Protein AF-A0A096B808-F1 (afdb_monomer_lite)

pLDDT: mean 71.49, std 25.29, range [34.69, 98.62]

Secondary structure (DSSP, 8-state):
---HHHHHHHHHHHHHHHHHHHHHHHHHHHHHHHHHHT-HHHHHHHHHHHHHHHHHHHHHHHHHHHHHHHS-HHHHHHHHHHHTT---S--TT------------PPP-------------------------GGGTTTTS--PPP--------

Foldseek 3Di:
DDDPVLVVVLVVLVVLLVVLVVQLVVLVVQLVVCVVVVPPVSVVVSVVSNVVSVVVNVVSVVVNVVSLVVDDPVVSVVVVCVVVVNDPDDPVPPDPDPPPPPPPPDDDDDDDDDDPDDDPPDDPDDDPPDPDDPVVVDVPDDDDPPPPPDDDDD

Sequence (154 aa):
MLTEQQLTSVLATERRIYAALSEVLELTGELSASIQRGDSVSVQLFLQLRQEPINQLREYQTNLAQQCRILPAEDRKELEGLLSGQAPAASPAAHPLPRSSFSATAPSGPGLSRPTGPPAAACAERIPFTIPSPDRFLLVHGDPPQRRARAAAG

Radius of gyration: 24.32 Å; chains: 1; bounding box: 56×72×54 Å

Organism: NCBI:txid742738

Structure (mmCIF, N/CA/C/O backbone):
data_AF-A0A096B808-F1
#
_entry.id   AF-A0A096B808-F1
#
loop_
_atom_site.group_PDB
_atom_site.id
_atom_site.type_symbol
_atom_site.label_atom_id
_atom_site.label_alt_id
_atom_site.label_comp_id
_atom_site.label_asym_id
_atom_site.label_entity_id
_atom_site.label_seq_id
_atom_site.pdbx_PDB_ins_code
_atom_site.Cartn_x
_atom_site.Cartn_y
_atom_site.Cartn_z
_atom_site.occupancy
_atom_site.B_iso_or_equiv
_atom_site.auth_seq_id
_atom_site.auth_comp_id
_atom_site.auth_asym_id
_atom_site.auth_atom_id
_atom_site.pdbx_PDB_model_num
ATOM 1 N N . MET A 1 1 ? 15.415 -3.446 -24.248 1.00 76.25 1 MET A N 1
ATOM 2 C CA . MET A 1 1 ? 16.224 -4.001 -23.148 1.00 76.25 1 MET A CA 1
ATOM 3 C C . MET A 1 1 ? 16.030 -3.096 -21.950 1.00 76.25 1 MET A C 1
ATOM 5 O O . MET A 1 1 ? 16.407 -1.927 -22.031 1.00 76.25 1 MET A O 1
ATOM 9 N N . LEU A 1 2 ? 15.431 -3.618 -20.878 1.00 83.88 2 LEU A N 1
ATOM 10 C CA . LEU A 1 2 ? 15.225 -2.900 -19.615 1.00 83.88 2 LEU A CA 1
ATOM 11 C C . LEU A 1 2 ? 16.541 -2.352 -19.053 1.00 83.88 2 LEU A C 1
ATOM 13 O O . LEU A 1 2 ? 17.523 -3.082 -18.917 1.00 83.88 2 LEU A O 1
ATOM 17 N N . THR A 1 3 ? 16.558 -1.066 -18.700 1.00 90.06 3 THR A N 1
ATOM 18 C CA . THR A 1 3 ? 17.730 -0.448 -18.069 1.00 90.06 3 THR A CA 1
ATOM 19 C C . THR A 1 3 ? 17.719 -0.661 -16.555 1.00 90.06 3 THR A C 1
ATOM 21 O O . THR A 1 3 ? 16.665 -0.742 -15.923 1.00 90.06 3 THR A O 1
ATOM 24 N N . GLU A 1 4 ? 18.903 -0.697 -15.938 1.00 90.44 4 GLU A N 1
ATOM 25 C CA . GLU A 1 4 ? 19.045 -0.804 -14.476 1.00 90.44 4 GLU A CA 1
ATOM 26 C C . GLU A 1 4 ? 18.311 0.332 -13.744 1.00 90.44 4 GLU A C 1
ATOM 28 O O . GLU A 1 4 ? 17.691 0.123 -12.699 1.00 90.44 4 GLU A O 1
ATOM 33 N N . GLN A 1 5 ? 18.308 1.531 -14.333 1.00 90.19 5 GLN A N 1
ATOM 34 C CA . GLN A 1 5 ? 17.583 2.682 -13.804 1.00 90.19 5 GLN A CA 1
ATOM 35 C C . GLN A 1 5 ? 16.063 2.456 -13.802 1.00 90.19 5 GLN A C 1
ATOM 37 O O . GLN A 1 5 ? 15.410 2.789 -12.814 1.00 90.19 5 GLN A O 1
ATOM 42 N N . GLN A 1 6 ? 15.506 1.868 -14.868 1.00 88.81 6 GLN A N 1
ATOM 43 C CA . GLN A 1 6 ? 14.079 1.527 -14.950 1.00 88.81 6 GLN A CA 1
ATOM 44 C C . GLN A 1 6 ? 13.704 0.440 -13.940 1.00 88.81 6 GLN A C 1
ATOM 46 O O . GLN A 1 6 ? 12.696 0.555 -13.249 1.00 88.81 6 GLN A O 1
ATOM 51 N N . LEU A 1 7 ? 14.532 -0.596 -13.798 1.00 90.75 7 LEU A N 1
ATOM 52 C CA . LEU A 1 7 ? 14.299 -1.643 -12.801 1.00 90.75 7 LEU A CA 1
ATOM 53 C C . LEU A 1 7 ? 14.347 -1.080 -11.378 1.00 90.75 7 LEU A C 1
ATOM 55 O O . LEU A 1 7 ? 13.472 -1.368 -10.565 1.00 90.75 7 LEU A O 1
ATOM 59 N 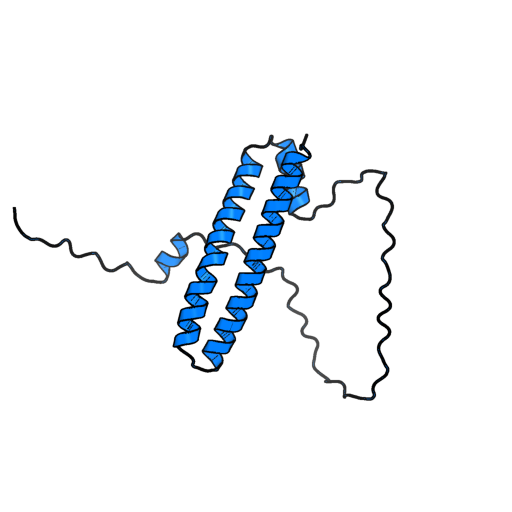N . THR A 1 8 ? 15.322 -0.219 -11.088 1.00 93.44 8 THR A N 1
ATOM 60 C CA . THR A 1 8 ? 15.448 0.425 -9.776 1.00 93.44 8 THR A CA 1
ATOM 61 C C . THR A 1 8 ? 14.255 1.331 -9.474 1.00 93.44 8 THR A C 1
ATOM 63 O O . THR A 1 8 ? 13.751 1.318 -8.349 1.00 93.44 8 THR A O 1
ATOM 66 N N . SER A 1 9 ? 13.760 2.089 -10.461 1.00 92.69 9 SER A N 1
ATOM 67 C CA . SER A 1 9 ? 12.581 2.942 -10.271 1.00 92.69 9 SER A CA 1
ATOM 68 C C . SER A 1 9 ? 11.315 2.126 -10.028 1.00 92.69 9 SER A C 1
ATOM 70 O O . SER A 1 9 ? 10.549 2.459 -9.125 1.00 92.69 9 SER A O 1
ATOM 72 N N . VAL A 1 10 ? 11.117 1.038 -10.780 1.00 94.00 10 VAL A N 1
ATOM 73 C CA . VAL A 1 10 ? 9.960 0.149 -10.612 1.00 94.00 10 VAL A CA 1
ATOM 74 C C . VAL A 1 10 ? 9.999 -0.532 -9.245 1.00 94.00 10 VAL A C 1
ATOM 76 O O . VAL A 1 10 ? 9.008 -0.484 -8.519 1.00 94.00 10 VAL A O 1
ATOM 79 N N . LEU A 1 11 ? 11.150 -1.076 -8.837 1.00 93.25 11 LEU A N 1
ATOM 80 C CA . LEU A 1 11 ? 11.323 -1.690 -7.516 1.00 93.25 11 LEU A CA 1
ATOM 81 C C . LEU A 1 11 ? 11.084 -0.694 -6.375 1.00 93.25 11 LEU A C 1
ATOM 83 O O . LEU A 1 11 ? 10.504 -1.048 -5.348 1.00 93.25 11 LEU A O 1
ATOM 87 N N . ALA A 1 12 ? 11.517 0.560 -6.531 1.00 95.31 12 ALA A N 1
ATOM 88 C CA . ALA A 1 12 ? 11.237 1.603 -5.550 1.00 95.31 12 ALA A CA 1
ATOM 89 C C . ALA A 1 12 ? 9.730 1.891 -5.446 1.00 95.31 12 ALA A C 1
ATOM 91 O O . ALA A 1 12 ? 9.212 2.023 -4.335 1.00 95.31 12 ALA A O 1
ATOM 92 N N . THR A 1 13 ? 9.018 1.950 -6.577 1.00 94.69 13 THR A N 1
ATOM 93 C CA . THR A 1 13 ? 7.559 2.121 -6.592 1.00 94.69 13 THR A CA 1
ATOM 94 C C . THR A 1 13 ? 6.843 0.918 -5.977 1.00 94.69 13 THR A C 1
ATOM 96 O O . THR A 1 13 ? 5.957 1.116 -5.150 1.00 94.69 13 THR A O 1
ATOM 99 N N . GLU A 1 14 ? 7.253 -0.317 -6.279 1.00 94.81 14 GLU A N 1
ATOM 100 C CA . GLU A 1 14 ? 6.691 -1.514 -5.640 1.00 94.81 14 GLU A CA 1
ATOM 101 C C . GLU A 1 14 ? 6.858 -1.488 -4.121 1.00 94.81 14 GLU A C 1
ATOM 103 O O . GLU A 1 14 ? 5.894 -1.706 -3.391 1.00 94.81 14 GLU A O 1
ATOM 108 N N . ARG A 1 15 ? 8.050 -1.147 -3.617 1.00 96.50 15 ARG A N 1
ATOM 109 C CA . ARG A 1 15 ? 8.284 -1.030 -2.167 1.00 96.50 15 ARG A CA 1
ATOM 110 C C . ARG A 1 15 ? 7.347 -0.018 -1.508 1.00 96.50 15 ARG A C 1
ATOM 112 O O . ARG A 1 15 ? 6.863 -0.276 -0.409 1.00 96.50 15 ARG A O 1
ATOM 119 N N . ARG A 1 16 ? 7.062 1.105 -2.175 1.00 97.50 16 ARG A N 1
ATOM 120 C CA . ARG A 1 16 ? 6.094 2.105 -1.692 1.00 97.50 16 ARG A CA 1
ATOM 121 C C . ARG A 1 16 ? 4.662 1.575 -1.699 1.00 97.50 16 ARG A C 1
ATOM 123 O O . ARG A 1 16 ? 3.928 1.829 -0.751 1.00 97.50 16 ARG A O 1
ATOM 130 N N . ILE A 1 17 ? 4.279 0.804 -2.720 1.00 96.25 17 ILE A N 1
ATOM 131 C CA . ILE A 1 17 ? 2.976 0.121 -2.761 1.00 96.25 17 ILE A CA 1
ATOM 132 C C . ILE A 1 17 ? 2.853 -0.848 -1.581 1.00 96.25 17 ILE A C 1
ATOM 134 O O . ILE A 1 17 ? 1.850 -0.817 -0.874 1.00 96.25 17 ILE A O 1
ATOM 138 N N . TYR A 1 18 ? 3.872 -1.670 -1.324 1.00 96.56 18 TYR A N 1
ATOM 139 C CA . TYR A 1 18 ? 3.866 -2.591 -0.186 1.00 96.56 18 TYR A CA 1
ATOM 140 C C . TYR A 1 18 ? 3.779 -1.864 1.160 1.00 96.56 18 TYR A C 1
ATOM 142 O O . TYR A 1 18 ? 2.991 -2.276 2.005 1.00 96.56 18 TYR A O 1
ATOM 150 N N . ALA A 1 19 ? 4.532 -0.777 1.351 1.00 97.69 19 ALA A N 1
ATOM 151 C CA . ALA A 1 19 ? 4.464 0.021 2.575 1.00 97.69 19 ALA A CA 1
ATOM 152 C C . ALA A 1 19 ? 3.050 0.576 2.815 1.00 97.69 19 ALA A C 1
ATOM 154 O O . ALA A 1 19 ? 2.462 0.326 3.864 1.00 97.69 19 ALA A O 1
ATOM 155 N N . ALA A 1 20 ? 2.454 1.215 1.805 1.00 97.62 20 ALA A N 1
ATOM 156 C CA . ALA A 1 20 ? 1.115 1.782 1.933 1.00 97.62 20 ALA A CA 1
ATOM 157 C C . ALA A 1 20 ? 0.024 0.704 2.111 1.00 97.62 20 ALA A C 1
ATOM 159 O O . ALA A 1 20 ? -0.958 0.931 2.815 1.00 97.62 20 ALA A O 1
ATOM 160 N N . LEU A 1 21 ? 0.183 -0.494 1.528 1.00 98.31 21 LEU A N 1
ATOM 161 C CA . LEU A 1 21 ? -0.711 -1.630 1.799 1.00 98.31 21 LEU A CA 1
ATOM 162 C C . LEU A 1 21 ? -0.627 -2.093 3.258 1.00 98.31 21 LEU A C 1
ATOM 164 O O . LEU A 1 21 ? -1.667 -2.374 3.857 1.00 98.31 21 LEU A O 1
ATOM 168 N N . SER A 1 22 ? 0.579 -2.160 3.826 1.00 98.06 22 SER A N 1
ATOM 169 C CA . SER A 1 22 ? 0.779 -2.505 5.238 1.00 98.06 22 SER A CA 1
ATOM 170 C C . SER A 1 22 ? 0.131 -1.474 6.159 1.00 98.06 22 SER A C 1
ATOM 172 O O . SER A 1 22 ? -0.618 -1.851 7.054 1.00 98.06 22 SER A O 1
ATOM 174 N N . GLU A 1 23 ? 0.308 -0.181 5.882 1.00 98.25 23 GLU A N 1
ATOM 175 C CA . GLU A 1 23 ? -0.345 0.889 6.647 1.00 98.25 23 GLU A CA 1
ATOM 176 C C . GLU A 1 23 ? -1.876 0.796 6.572 1.00 98.25 23 GLU A C 1
ATOM 178 O O . GLU A 1 23 ? -2.569 0.894 7.585 1.00 98.25 23 GLU A O 1
ATOM 183 N N . VAL A 1 24 ? -2.439 0.532 5.384 1.00 98.56 24 VAL A N 1
ATOM 184 C CA . VAL A 1 24 ? -3.886 0.301 5.241 1.00 98.56 24 VAL A CA 1
ATOM 185 C C . VAL A 1 24 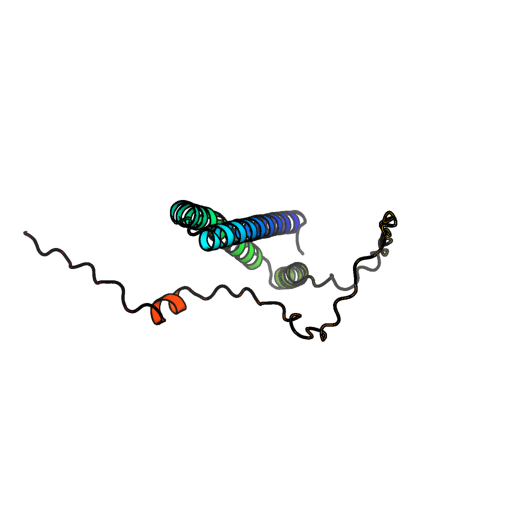? -4.341 -0.895 6.076 1.00 98.56 24 VAL A C 1
ATOM 187 O O . VAL A 1 24 ? -5.416 -0.829 6.679 1.00 98.56 24 VAL A O 1
ATOM 190 N N . LEU A 1 25 ? -3.571 -1.986 6.107 1.00 98.50 25 LEU A N 1
ATOM 191 C CA . LEU A 1 25 ? -3.890 -3.174 6.899 1.00 98.50 25 LEU A CA 1
ATOM 192 C C . LEU A 1 25 ? -3.918 -2.844 8.397 1.00 98.50 25 LEU A C 1
ATOM 194 O O . LEU A 1 25 ? -4.903 -3.156 9.066 1.00 98.50 25 LEU A O 1
ATOM 198 N N . GLU A 1 26 ? -2.881 -2.175 8.898 1.00 98.44 26 GLU A N 1
ATOM 199 C CA . GLU A 1 26 ? -2.758 -1.762 10.299 1.00 98.44 26 GLU A CA 1
ATOM 200 C C . GLU A 1 26 ? -3.921 -0.855 10.716 1.00 98.44 26 GLU A C 1
ATOM 202 O O . GLU A 1 26 ? -4.648 -1.163 11.663 1.00 98.44 26 GLU A O 1
ATOM 207 N N . LEU A 1 27 ? -4.196 0.195 9.937 1.00 98.50 27 LEU A N 1
ATOM 208 C CA . LEU A 1 27 ? -5.300 1.123 10.198 1.00 98.50 27 LEU A CA 1
ATOM 209 C C . LEU A 1 27 ? -6.671 0.441 10.116 1.00 98.50 27 LEU A C 1
ATOM 211 O O . LEU A 1 27 ? -7.602 0.824 10.822 1.00 98.50 27 LEU A O 1
ATOM 215 N N . THR A 1 28 ? -6.814 -0.591 9.279 1.00 98.25 28 THR A N 1
ATOM 216 C CA . THR A 1 28 ? -8.043 -1.399 9.226 1.00 98.25 28 THR A CA 1
ATOM 217 C C . THR A 1 28 ? -8.209 -2.243 10.495 1.00 98.25 28 THR A C 1
ATOM 219 O O . THR A 1 28 ? -9.330 -2.385 10.989 1.00 98.25 28 THR A O 1
ATOM 222 N N . GLY A 1 29 ? -7.113 -2.771 11.049 1.00 98.31 29 GLY A N 1
ATOM 223 C CA . GLY A 1 29 ? -7.108 -3.465 12.338 1.00 98.31 29 GLY A CA 1
ATOM 224 C C . GLY A 1 29 ? -7.527 -2.546 13.487 1.00 98.31 29 GLY A C 1
ATOM 225 O O . GLY A 1 29 ? -8.451 -2.874 14.234 1.00 98.31 29 GLY A O 1
ATOM 226 N N . GLU A 1 30 ? -6.928 -1.359 13.568 1.00 98.56 30 GLU A N 1
ATOM 227 C CA . GLU A 1 30 ? -7.258 -0.349 14.582 1.00 98.56 30 GLU A CA 1
ATOM 228 C C . GLU A 1 30 ? -8.698 0.171 14.470 1.00 98.56 30 GLU A C 1
ATOM 230 O O . GLU A 1 30 ? -9.401 0.347 15.474 1.00 98.56 30 GLU A O 1
ATOM 235 N N . LEU A 1 31 ? -9.186 0.348 13.240 1.00 98.62 31 LEU A N 1
ATOM 236 C CA . LEU A 1 31 ? -10.576 0.699 12.973 1.00 98.62 31 LEU A CA 1
ATOM 237 C C . LEU A 1 31 ? -11.529 -0.397 13.463 1.00 98.62 31 LEU A C 1
ATOM 239 O O . LEU A 1 31 ? -12.515 -0.094 14.134 1.00 98.62 31 LEU A O 1
ATOM 243 N N . SER A 1 32 ? -11.224 -1.669 13.188 1.00 98.56 32 SER A N 1
ATOM 244 C CA . SER A 1 32 ? -12.025 -2.797 13.678 1.00 98.56 32 SER A CA 1
ATOM 245 C C . SER A 1 32 ? -12.057 -2.851 15.206 1.00 98.56 32 SER A C 1
ATOM 247 O O . SER A 1 32 ? -13.126 -3.002 15.800 1.00 98.56 32 SER A O 1
ATOM 249 N N . ALA A 1 33 ? -10.905 -2.662 15.852 1.00 98.44 33 ALA A N 1
ATOM 250 C CA . ALA A 1 33 ? -10.807 -2.642 17.306 1.00 98.44 33 ALA A CA 1
ATOM 251 C C . ALA A 1 33 ? -11.605 -1.472 17.915 1.00 98.44 33 ALA A C 1
ATOM 253 O O . ALA A 1 33 ? -12.281 -1.639 18.929 1.00 98.44 33 ALA A O 1
ATOM 254 N N . SER A 1 34 ? -11.589 -0.303 17.270 1.00 98.50 34 SER A N 1
ATOM 255 C CA . SER A 1 34 ? -12.371 0.870 17.688 1.00 98.50 34 SER A CA 1
ATOM 256 C C . SER A 1 34 ? -13.878 0.643 17.567 1.00 98.50 34 SER A C 1
ATOM 258 O O . SER A 1 34 ? -14.618 0.986 18.489 1.00 98.50 34 SER A O 1
ATOM 260 N N . ILE A 1 35 ? -14.333 -0.007 16.488 1.00 98.44 35 ILE A N 1
ATOM 261 C CA . ILE A 1 35 ? -15.740 -0.407 16.324 1.00 98.44 35 ILE A CA 1
ATOM 262 C C . ILE A 1 35 ? -16.158 -1.371 17.437 1.00 98.44 35 ILE A C 1
ATOM 264 O O . ILE A 1 35 ? -17.199 -1.171 18.057 1.00 98.44 35 ILE A O 1
ATOM 268 N N . GLN A 1 36 ? -15.340 -2.386 17.728 1.00 98.50 36 GLN A N 1
ATOM 269 C CA . GLN A 1 36 ? -15.635 -3.376 18.772 1.00 98.50 36 GLN A CA 1
ATOM 270 C C . GLN A 1 36 ? -15.747 -2.747 20.169 1.00 98.50 36 GLN A C 1
ATOM 272 O O . GLN A 1 36 ? -16.527 -3.220 20.992 1.00 98.50 36 GLN A O 1
ATOM 277 N N . ARG A 1 37 ? -15.004 -1.664 20.432 1.00 97.88 37 ARG A N 1
ATOM 278 C CA . ARG A 1 37 ? -15.085 -0.892 21.683 1.00 97.88 37 ARG A CA 1
ATOM 279 C C . ARG A 1 37 ? -16.228 0.131 21.716 1.00 97.88 37 ARG A C 1
ATOM 281 O O . ARG A 1 37 ? -16.491 0.684 22.779 1.00 97.88 37 ARG A O 1
ATOM 288 N N . GLY A 1 38 ? -16.888 0.405 20.588 1.00 97.44 38 GLY A N 1
ATOM 289 C CA . GLY A 1 38 ? -17.898 1.463 20.479 1.00 97.44 38 GLY A CA 1
ATOM 290 C C . GLY A 1 38 ? -17.323 2.886 20.540 1.00 97.44 38 GLY A C 1
ATOM 291 O O . GLY A 1 38 ? -18.042 3.818 20.890 1.00 97.44 38 GLY A O 1
ATOM 292 N N . ASP A 1 39 ? -16.040 3.069 20.215 1.00 98.25 39 ASP A N 1
ATOM 293 C CA . ASP A 1 39 ? -15.367 4.373 20.259 1.00 98.25 39 ASP A CA 1
ATOM 294 C C . ASP A 1 39 ? -15.542 5.130 18.935 1.00 98.25 39 ASP A C 1
ATOM 296 O O . ASP A 1 39 ? -14.756 4.989 17.994 1.00 98.25 39 ASP A O 1
ATOM 300 N N . SER A 1 40 ? -16.589 5.952 18.856 1.00 96.69 40 SER A N 1
ATOM 301 C CA . SER A 1 40 ? -16.925 6.705 17.643 1.00 96.69 40 SER A CA 1
ATOM 302 C C . SER A 1 40 ? -15.867 7.736 17.240 1.00 96.69 40 SER A C 1
ATOM 304 O O . SER A 1 40 ? -15.727 8.022 16.051 1.00 96.69 40 SER A O 1
ATOM 306 N N . VAL A 1 41 ? -15.122 8.293 18.202 1.00 98.19 41 VAL A N 1
ATOM 307 C CA . VAL A 1 41 ? -14.083 9.298 17.925 1.00 98.19 41 VAL A CA 1
ATOM 308 C C . VAL A 1 41 ? -12.893 8.622 17.253 1.00 98.19 41 VAL A C 1
ATOM 310 O O . VAL A 1 41 ? -12.450 9.069 16.194 1.00 98.19 41 VAL A O 1
ATOM 313 N N . SER A 1 42 ? -12.432 7.497 17.805 1.00 97.75 42 SER A N 1
ATOM 314 C CA . SER A 1 42 ? -11.341 6.719 17.205 1.00 97.75 42 SER A CA 1
ATOM 315 C C . SER A 1 42 ? -11.732 6.120 15.853 1.00 97.75 42 SER A C 1
ATOM 317 O O . SER A 1 42 ? -10.917 6.108 14.932 1.00 97.75 42 SER A O 1
ATOM 319 N N . VAL A 1 43 ? -12.990 5.693 15.671 1.00 98.44 43 VAL A N 1
ATOM 320 C CA . VAL A 1 43 ? -13.485 5.254 14.352 1.00 98.44 43 VAL A CA 1
ATOM 321 C C . VAL A 1 43 ? -13.337 6.363 13.310 1.00 98.44 43 VAL A C 1
ATOM 323 O O . VAL A 1 43 ? -12.827 6.111 12.218 1.00 98.44 43 VAL A O 1
ATOM 326 N N . GLN A 1 44 ? -13.749 7.592 13.635 1.00 98.00 44 GLN A N 1
ATOM 327 C CA . GLN A 1 44 ? -13.624 8.715 12.707 1.00 98.00 44 GLN A CA 1
ATOM 328 C C . GLN A 1 44 ? -12.155 9.046 12.409 1.00 98.00 44 GLN A C 1
ATOM 330 O O . GLN A 1 44 ? -11.808 9.257 11.246 1.00 98.00 44 GLN A O 1
ATOM 335 N N . LEU A 1 45 ? -11.293 9.020 13.429 1.00 98.00 45 LEU A N 1
ATOM 336 C CA . LEU A 1 45 ? -9.854 9.224 13.275 1.00 98.00 45 LEU A CA 1
ATOM 337 C C . LEU A 1 45 ? -9.234 8.193 12.319 1.00 98.00 45 LEU A C 1
ATOM 339 O O . LEU A 1 45 ? -8.589 8.572 11.342 1.00 98.00 45 LEU A O 1
ATOM 343 N N . PHE A 1 46 ? -9.459 6.895 12.546 1.00 98.38 46 PHE A N 1
ATOM 344 C CA . PHE A 1 46 ? -8.869 5.850 11.705 1.00 98.38 46 PHE A CA 1
ATOM 345 C C . PHE A 1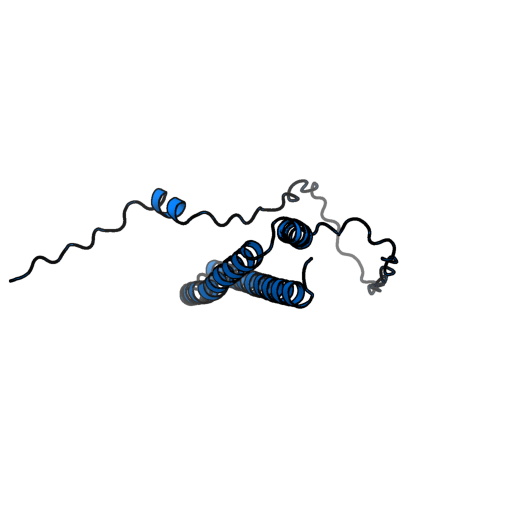 46 ? -9.447 5.825 10.289 1.00 98.38 46 PHE A C 1
ATOM 347 O O . PHE A 1 46 ? -8.725 5.479 9.359 1.00 98.38 46 PHE A O 1
ATOM 354 N N . LEU A 1 47 ? -10.699 6.251 10.077 1.00 97.69 47 LEU A N 1
ATOM 355 C CA . LEU A 1 47 ? -11.231 6.454 8.724 1.00 97.69 47 LEU A CA 1
ATOM 356 C C . LEU A 1 47 ? -10.462 7.541 7.964 1.00 97.69 47 LEU A C 1
ATOM 358 O O . LEU A 1 47 ? -10.143 7.351 6.790 1.00 97.69 47 LEU A O 1
ATOM 362 N N . GLN A 1 48 ? -10.150 8.657 8.626 1.00 97.06 48 GLN A N 1
ATOM 363 C CA . GLN A 1 48 ? -9.379 9.745 8.022 1.00 97.06 48 GLN A CA 1
ATOM 364 C C . GLN A 1 48 ? -7.940 9.318 7.740 1.00 97.06 48 GLN A C 1
ATOM 366 O O . GLN A 1 48 ? -7.476 9.471 6.612 1.00 97.06 48 GLN A O 1
ATOM 371 N N . LEU A 1 49 ? -7.267 8.722 8.729 1.00 97.94 49 LEU A N 1
ATOM 372 C CA . LEU A 1 49 ? -5.892 8.245 8.576 1.00 97.94 49 LEU A CA 1
ATOM 373 C C . LEU A 1 49 ? -5.786 7.180 7.487 1.00 97.94 49 LEU A C 1
ATOM 375 O O . LEU A 1 49 ? -4.867 7.228 6.685 1.00 97.94 49 LEU A O 1
ATOM 379 N N . ARG A 1 50 ? -6.751 6.256 7.393 1.00 97.81 50 ARG A N 1
ATOM 380 C CA . ARG A 1 50 ? -6.765 5.207 6.361 1.00 97.81 50 ARG A CA 1
ATOM 381 C C . ARG A 1 50 ? -6.944 5.765 4.951 1.00 97.81 50 ARG A C 1
ATOM 383 O O . ARG A 1 50 ? -6.513 5.131 3.990 1.00 97.81 50 ARG A O 1
ATOM 390 N N . GLN A 1 51 ? -7.577 6.927 4.799 1.00 97.88 51 GLN A N 1
ATOM 391 C CA . GLN A 1 51 ? -7.802 7.524 3.484 1.00 97.88 51 GLN A CA 1
ATOM 392 C C . GLN A 1 51 ? -6.496 7.988 2.823 1.00 97.88 51 GLN A C 1
ATOM 394 O O . GLN A 1 51 ? -6.378 7.915 1.598 1.00 97.88 51 GLN A O 1
ATOM 399 N N . GLU A 1 52 ? -5.515 8.426 3.611 1.00 97.25 52 GLU A N 1
ATOM 400 C CA . GLU A 1 52 ? -4.219 8.883 3.112 1.00 97.25 52 GLU A CA 1
ATOM 401 C C . GLU A 1 52 ? -3.430 7.782 2.374 1.00 97.25 52 GLU A C 1
ATOM 403 O O . GLU A 1 52 ? -3.189 7.953 1.174 1.00 97.25 52 GLU A O 1
ATOM 408 N N . PRO A 1 53 ? -3.100 6.621 2.975 1.00 97.12 53 PRO A N 1
ATOM 409 C CA . PRO A 1 53 ? -2.355 5.575 2.285 1.00 97.12 53 PRO A CA 1
ATOM 410 C C . PRO A 1 53 ? -3.163 4.949 1.137 1.00 97.12 53 PRO A C 1
ATOM 412 O O . PRO A 1 53 ? -2.582 4.501 0.154 1.00 97.12 53 PRO A O 1
ATOM 415 N N . ILE A 1 54 ? -4.504 4.988 1.167 1.00 98.12 54 ILE A N 1
ATOM 416 C CA . ILE A 1 54 ? -5.332 4.605 0.005 1.00 98.12 54 ILE A CA 1
ATOM 417 C C . ILE A 1 54 ? -5.101 5.545 -1.180 1.00 98.12 54 ILE A C 1
ATOM 419 O O . ILE A 1 54 ? -5.029 5.084 -2.322 1.00 98.12 54 ILE A O 1
ATOM 423 N N . ASN A 1 55 ? -5.014 6.852 -0.937 1.00 97.69 55 ASN A N 1
ATOM 424 C CA . ASN A 1 55 ? -4.738 7.819 -1.995 1.00 97.69 55 ASN A CA 1
ATOM 425 C C . ASN A 1 55 ? -3.321 7.619 -2.542 1.00 97.69 55 ASN A C 1
ATOM 427 O O . ASN A 1 55 ? -3.158 7.501 -3.756 1.00 97.69 55 ASN A O 1
ATOM 431 N N . GLN A 1 56 ? -2.337 7.448 -1.656 1.00 97.38 56 GLN A N 1
ATOM 432 C CA . GLN A 1 56 ? -0.960 7.139 -2.045 1.00 97.38 56 GLN A CA 1
ATOM 433 C C . GLN A 1 56 ? -0.875 5.853 -2.882 1.00 97.38 56 GLN A C 1
ATOM 435 O O . GLN A 1 56 ? -0.210 5.829 -3.915 1.00 97.38 56 GLN A O 1
ATOM 440 N N . LEU A 1 57 ? -1.611 4.795 -2.516 1.00 97.94 57 LEU A N 1
ATOM 441 C CA . LEU A 1 57 ? -1.672 3.561 -3.306 1.00 97.94 57 LEU A CA 1
ATOM 442 C C . LEU A 1 57 ? -2.157 3.805 -4.733 1.00 97.94 57 LEU A C 1
ATOM 444 O O . LEU A 1 57 ? -1.573 3.264 -5.673 1.00 97.94 57 LEU A O 1
ATOM 448 N N . ARG A 1 58 ? -3.199 4.623 -4.918 1.00 97.12 58 ARG A N 1
ATOM 449 C CA . ARG A 1 58 ? -3.695 4.967 -6.261 1.00 97.12 58 ARG A CA 1
ATOM 450 C C . ARG A 1 58 ? -2.644 5.724 -7.063 1.00 97.12 58 ARG A C 1
ATOM 452 O O . ARG A 1 58 ? -2.465 5.439 -8.248 1.00 97.12 58 ARG A O 1
ATOM 459 N N . GLU A 1 59 ? -1.943 6.658 -6.430 1.00 97.31 59 GLU A N 1
ATOM 460 C CA . GLU A 1 59 ? -0.871 7.424 -7.066 1.00 97.31 59 GLU A CA 1
ATOM 461 C C . GLU A 1 59 ? 0.290 6.519 -7.485 1.00 97.31 59 GLU A C 1
ATOM 463 O O . GLU A 1 59 ? 0.707 6.551 -8.644 1.00 97.31 59 GLU A O 1
ATOM 468 N N . TYR A 1 60 ? 0.764 5.646 -6.593 1.00 96.88 60 TYR A N 1
ATOM 469 C CA . TYR A 1 60 ? 1.857 4.719 -6.889 1.00 96.88 60 TYR A CA 1
ATOM 470 C C . TYR A 1 60 ? 1.486 3.709 -7.976 1.00 96.88 60 TYR A C 1
ATOM 472 O O . TYR A 1 60 ? 2.287 3.467 -8.878 1.00 96.88 60 TYR A O 1
ATOM 480 N N . GLN A 1 61 ? 0.268 3.161 -7.953 1.00 94.75 61 GLN A N 1
ATOM 481 C CA . GLN A 1 61 ? -0.212 2.256 -9.002 1.00 94.75 61 GLN A CA 1
ATOM 482 C C . GLN A 1 61 ? -0.327 2.962 -10.356 1.00 94.75 61 GLN A C 1
ATOM 484 O O . GLN A 1 61 ? 0.069 2.406 -11.379 1.00 94.75 61 GLN A O 1
ATOM 489 N N . THR A 1 62 ? -0.815 4.205 -10.372 1.00 94.94 62 THR A N 1
ATOM 490 C CA . THR A 1 62 ? -0.882 5.015 -11.597 1.00 94.94 62 THR A CA 1
ATOM 491 C C . THR A 1 62 ? 0.517 5.302 -12.133 1.00 94.94 62 THR A C 1
ATOM 493 O O . THR A 1 62 ? 0.761 5.170 -13.333 1.00 94.94 62 THR A O 1
ATOM 496 N N . ASN A 1 63 ? 1.455 5.637 -11.246 1.00 93.69 63 ASN A N 1
ATOM 497 C CA . ASN A 1 63 ? 2.844 5.878 -11.603 1.00 93.69 63 ASN A CA 1
ATOM 498 C C . ASN A 1 63 ? 3.505 4.619 -12.183 1.00 93.69 63 ASN A C 1
ATOM 500 O O . ASN A 1 63 ? 4.129 4.701 -13.238 1.00 93.69 63 ASN A O 1
ATOM 504 N N . LEU A 1 64 ? 3.307 3.455 -11.559 1.00 92.94 64 LEU A N 1
ATOM 505 C CA . LEU A 1 64 ? 3.795 2.171 -12.065 1.00 92.94 64 LEU A CA 1
ATOM 506 C C . LEU A 1 64 ? 3.207 1.873 -13.451 1.00 92.94 64 LEU A C 1
ATOM 508 O O . LEU A 1 64 ? 3.949 1.603 -14.394 1.00 92.94 64 LEU A O 1
ATOM 512 N N . ALA A 1 65 ? 1.889 2.011 -13.617 1.00 91.06 65 ALA A N 1
ATOM 513 C CA . ALA A 1 65 ? 1.230 1.800 -14.903 1.00 91.06 65 ALA A CA 1
ATOM 514 C C . ALA A 1 65 ? 1.765 2.744 -15.995 1.00 91.06 65 ALA A C 1
ATOM 516 O O . ALA A 1 65 ? 1.913 2.343 -17.150 1.00 91.06 65 ALA A O 1
ATOM 517 N N . GLN A 1 66 ? 2.079 3.993 -15.644 1.00 91.56 66 GLN A N 1
ATOM 518 C CA . GLN A 1 66 ? 2.680 4.953 -16.565 1.00 91.56 66 GLN A CA 1
ATOM 519 C C . GLN A 1 66 ? 4.118 4.568 -16.936 1.00 91.56 66 GLN A C 1
ATOM 521 O O . GLN A 1 66 ? 4.455 4.619 -18.118 1.00 91.56 66 GLN A O 1
ATOM 526 N N . GLN A 1 67 ? 4.933 4.127 -15.971 1.00 88.81 67 GLN A N 1
ATOM 527 C CA . GLN A 1 67 ? 6.279 3.607 -16.237 1.00 88.81 67 GLN A CA 1
ATOM 528 C C . GLN A 1 67 ? 6.223 2.432 -17.226 1.00 88.81 67 GLN A C 1
ATOM 530 O O . GLN A 1 67 ? 6.949 2.439 -18.217 1.00 88.81 67 GLN A O 1
ATOM 535 N N . CYS A 1 68 ? 5.291 1.491 -17.044 1.00 88.06 68 CYS A N 1
ATOM 536 C CA . CYS A 1 68 ? 5.102 0.362 -17.962 1.00 88.06 68 CYS A CA 1
ATOM 537 C C . CYS A 1 68 ? 4.641 0.781 -19.369 1.00 88.06 68 CYS A C 1
ATOM 539 O O . CYS A 1 68 ? 4.996 0.125 -20.344 1.00 88.06 68 CYS A O 1
ATOM 541 N N . ARG A 1 69 ? 3.851 1.856 -19.504 1.00 88.38 69 ARG A N 1
ATOM 542 C CA . ARG A 1 69 ? 3.355 2.345 -20.808 1.00 88.38 69 ARG A CA 1
ATOM 543 C C . ARG A 1 69 ? 4.424 3.025 -21.659 1.00 88.38 69 ARG A C 1
ATOM 545 O O . ARG A 1 69 ? 4.295 3.023 -22.877 1.00 88.38 69 ARG A O 1
ATOM 552 N N . ILE A 1 70 ? 5.427 3.636 -21.030 1.00 89.19 70 ILE A N 1
ATOM 553 C CA . ILE A 1 70 ? 6.525 4.320 -21.732 1.00 89.19 70 ILE A CA 1
ATOM 554 C C . ILE A 1 70 ? 7.498 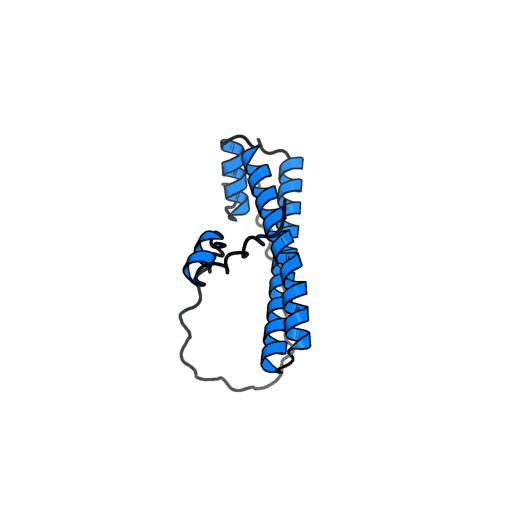3.298 -22.347 1.00 89.19 70 ILE A C 1
ATOM 556 O O . ILE A 1 70 ? 8.214 3.617 -23.295 1.00 89.19 70 ILE A O 1
ATOM 560 N N . LEU A 1 71 ? 7.515 2.067 -21.830 1.00 87.50 71 LEU A N 1
ATOM 561 C CA . LEU A 1 71 ? 8.405 1.012 -22.297 1.00 87.50 71 LEU A CA 1
ATOM 562 C C . LEU A 1 71 ? 7.948 0.399 -23.636 1.00 87.50 71 LEU A C 1
ATOM 564 O O . LEU A 1 71 ? 6.745 0.292 -23.896 1.00 87.50 71 LEU A O 1
ATOM 568 N N . PRO A 1 72 ? 8.897 -0.066 -24.470 1.00 87.75 72 PRO A N 1
ATOM 569 C CA . PRO A 1 72 ? 8.604 -0.903 -25.632 1.00 87.75 72 PRO A CA 1
ATOM 570 C C . PRO A 1 72 ? 7.816 -2.166 -25.252 1.00 87.75 72 PRO A C 1
ATOM 572 O O . PRO A 1 72 ? 7.921 -2.661 -24.132 1.00 87.75 72 PRO A O 1
ATOM 575 N N . ALA A 1 73 ? 7.067 -2.736 -26.202 1.00 84.88 73 ALA A N 1
ATOM 576 C CA . ALA A 1 73 ? 6.186 -3.882 -25.945 1.00 84.88 73 ALA A CA 1
ATOM 577 C C . ALA A 1 73 ? 6.911 -5.124 -25.386 1.00 84.88 73 ALA A C 1
ATOM 579 O O . ALA A 1 73 ? 6.351 -5.815 -24.537 1.00 84.88 73 ALA A O 1
ATOM 580 N N . GLU A 1 74 ? 8.140 -5.390 -25.837 1.00 84.06 74 GLU A N 1
ATOM 581 C CA . GLU A 1 74 ? 8.958 -6.513 -25.354 1.00 84.06 74 GLU A CA 1
ATOM 582 C C . GLU A 1 74 ? 9.403 -6.291 -23.900 1.00 84.06 74 GLU A C 1
ATOM 584 O O . GLU A 1 74 ? 9.093 -7.098 -23.027 1.00 84.06 74 GLU A O 1
ATOM 589 N N . ASP A 1 75 ? 9.998 -5.129 -23.611 1.00 86.38 75 ASP A N 1
ATOM 590 C CA . ASP A 1 75 ? 10.438 -4.750 -22.260 1.00 86.38 75 ASP A CA 1
ATOM 591 C C . ASP A 1 75 ? 9.262 -4.684 -21.274 1.00 86.38 75 ASP A C 1
ATOM 593 O O . ASP A 1 75 ? 9.381 -5.037 -20.102 1.00 86.38 75 ASP A O 1
ATOM 597 N N . ARG A 1 76 ? 8.085 -4.266 -21.748 1.00 86.75 76 ARG A N 1
ATOM 598 C CA . ARG A 1 76 ? 6.863 -4.249 -20.946 1.00 86.75 76 ARG A CA 1
ATOM 599 C C . ARG A 1 76 ? 6.418 -5.658 -20.550 1.00 86.75 76 ARG A C 1
ATOM 601 O O . ARG A 1 76 ? 6.055 -5.851 -19.395 1.00 86.75 76 ARG A O 1
ATOM 608 N N . LYS A 1 77 ? 6.437 -6.628 -21.471 1.00 86.25 77 LYS A N 1
ATOM 609 C CA . LYS A 1 77 ? 6.075 -8.025 -21.166 1.00 86.25 77 LYS A CA 1
ATOM 610 C C . LYS A 1 77 ? 7.049 -8.652 -20.179 1.00 86.25 77 LYS A C 1
ATOM 612 O O . LYS A 1 77 ? 6.618 -9.345 -19.261 1.00 86.25 77 LYS A O 1
ATOM 617 N N . GLU A 1 78 ? 8.343 -8.397 -20.358 1.00 86.56 78 GLU A N 1
ATOM 618 C CA . GLU A 1 78 ? 9.372 -8.843 -19.418 1.00 86.56 78 GLU A CA 1
ATOM 619 C C . GLU A 1 78 ? 9.115 -8.264 -18.020 1.00 86.56 78 GLU A C 1
ATOM 621 O O . GLU A 1 78 ? 9.063 -9.011 -17.043 1.00 86.56 78 GLU A O 1
ATOM 626 N N . LEU A 1 79 ? 8.858 -6.956 -17.926 1.00 87.25 79 LEU A N 1
ATOM 627 C CA . LEU A 1 79 ? 8.570 -6.289 -16.658 1.00 87.25 79 LEU A CA 1
ATOM 628 C C . LEU A 1 79 ? 7.272 -6.786 -16.003 1.00 87.25 79 LEU A C 1
ATOM 630 O O . LEU A 1 79 ? 7.258 -7.048 -14.805 1.00 87.25 79 LEU A O 1
ATOM 634 N N . GLU A 1 80 ? 6.187 -6.941 -16.767 1.00 86.81 80 GLU A N 1
ATOM 635 C CA . GLU A 1 80 ? 4.912 -7.480 -16.269 1.00 86.81 80 GLU A CA 1
ATOM 636 C C . GLU A 1 80 ? 5.072 -8.920 -15.751 1.00 86.81 80 GLU A C 1
ATOM 638 O O . GLU A 1 80 ? 4.461 -9.285 -14.742 1.00 86.81 80 GLU A O 1
ATOM 643 N N . GLY A 1 81 ? 5.934 -9.718 -16.392 1.00 86.38 81 GLY A N 1
ATOM 644 C CA . GLY A 1 81 ? 6.333 -11.037 -15.906 1.00 86.38 81 GLY A CA 1
ATOM 645 C C . GLY A 1 81 ? 7.020 -10.960 -14.543 1.00 86.38 81 GLY A C 1
ATOM 646 O O . GLY A 1 81 ? 6.590 -11.631 -13.605 1.00 86.38 81 GLY A O 1
ATOM 647 N N . LEU A 1 82 ? 8.023 -10.089 -14.402 1.00 87.75 82 LEU A N 1
ATOM 648 C CA . LEU A 1 82 ? 8.742 -9.892 -13.138 1.00 87.75 82 LEU A CA 1
ATOM 649 C C . LEU A 1 82 ? 7.812 -9.423 -12.006 1.00 87.75 82 LEU A C 1
ATOM 651 O O . LEU A 1 82 ? 7.836 -10.002 -10.922 1.00 87.75 82 LEU A O 1
ATOM 655 N N . LEU A 1 83 ? 6.947 -8.439 -12.275 1.00 85.81 83 LEU A N 1
ATOM 656 C CA . LEU A 1 83 ? 5.960 -7.908 -11.320 1.00 85.81 83 LEU A CA 1
ATOM 657 C C . LEU A 1 83 ? 4.918 -8.955 -10.900 1.00 85.81 83 LEU A C 1
ATOM 659 O O . LEU A 1 83 ? 4.416 -8.944 -9.779 1.00 85.81 83 LEU A O 1
ATOM 663 N N . SER A 1 84 ? 4.595 -9.895 -11.790 1.00 84.12 84 SER A N 1
ATOM 664 C CA . SER A 1 84 ? 3.684 -11.004 -11.482 1.00 84.12 84 SER A CA 1
ATOM 665 C C . SER A 1 84 ? 4.347 -12.117 -10.658 1.00 84.12 84 SER A C 1
ATOM 667 O O . SER A 1 84 ? 3.675 -13.078 -10.279 1.00 84.12 84 SER A O 1
ATOM 669 N N . GLY A 1 85 ? 5.653 -12.011 -10.381 1.00 78.69 85 GLY A N 1
ATOM 670 C CA . GLY A 1 85 ? 6.444 -13.050 -9.725 1.00 78.69 85 GLY A CA 1
ATOM 671 C C . GLY A 1 85 ? 6.874 -14.176 -10.667 1.00 78.69 85 GLY A C 1
ATOM 672 O O . GLY A 1 85 ? 7.299 -15.237 -10.205 1.00 78.69 85 GLY A O 1
ATOM 673 N N . GLN A 1 86 ? 6.775 -13.974 -11.984 1.00 71.38 86 GLN A N 1
ATOM 674 C CA . GLN A 1 86 ? 7.324 -14.901 -12.960 1.00 71.38 86 GLN A CA 1
ATOM 675 C C . GLN A 1 86 ? 8.850 -14.755 -12.945 1.00 71.38 86 GLN A C 1
ATOM 677 O O . GLN A 1 86 ? 9.394 -13.711 -13.304 1.00 71.38 86 GLN A O 1
ATOM 682 N N . ALA A 1 87 ? 9.554 -15.801 -12.508 1.00 51.12 87 ALA A N 1
ATOM 683 C CA . ALA A 1 87 ? 11.007 -15.825 -12.609 1.00 51.12 87 ALA A CA 1
ATOM 684 C C . ALA A 1 87 ? 11.411 -15.704 -14.090 1.00 51.12 87 ALA A C 1
ATOM 686 O O . ALA A 1 87 ? 10.788 -16.364 -14.933 1.00 51.12 87 ALA A O 1
ATOM 687 N N . PRO A 1 88 ? 12.434 -14.897 -14.428 1.00 51.75 88 PRO A N 1
ATOM 688 C CA . PRO A 1 88 ? 12.938 -14.853 -15.791 1.00 51.75 88 PRO A CA 1
ATOM 689 C C . PRO A 1 88 ? 13.326 -16.272 -16.211 1.00 51.75 88 PRO A C 1
ATOM 691 O O . PRO A 1 88 ? 13.932 -17.014 -15.431 1.00 51.75 88 PRO A O 1
ATOM 694 N N . ALA A 1 89 ? 12.928 -16.665 -17.423 1.00 44.50 89 ALA A N 1
ATOM 695 C CA . ALA A 1 89 ? 13.250 -17.972 -17.973 1.00 44.50 89 ALA A CA 1
ATOM 696 C C . ALA A 1 89 ? 14.775 -18.152 -17.960 1.00 44.50 89 ALA A C 1
ATOM 698 O O . ALA A 1 89 ? 15.483 -17.501 -18.718 1.00 44.50 89 ALA A O 1
ATOM 699 N N . ALA A 1 90 ? 15.244 -18.987 -17.029 1.00 41.00 90 ALA A N 1
ATOM 700 C CA . ALA A 1 90 ? 16.589 -19.533 -16.904 1.00 41.00 90 ALA A CA 1
ATOM 701 C C . ALA A 1 90 ? 17.717 -18.668 -17.500 1.00 41.00 90 ALA A C 1
ATOM 703 O O . ALA A 1 90 ? 18.183 -18.907 -18.612 1.00 41.00 90 ALA A O 1
ATOM 704 N N . SER A 1 91 ? 18.258 -17.744 -16.703 1.00 34.69 91 SER A N 1
ATOM 705 C CA . SER A 1 91 ? 19.684 -17.442 -16.847 1.00 34.69 91 SER A CA 1
ATOM 706 C C . SER A 1 91 ? 20.464 -18.658 -16.320 1.00 34.69 91 SER A C 1
ATOM 708 O O . SER A 1 91 ? 20.254 -19.038 -15.164 1.00 34.69 91 SER A O 1
ATOM 710 N N . PRO A 1 92 ? 21.356 -19.293 -17.106 1.00 41.06 92 PRO A N 1
ATOM 711 C CA . PRO A 1 92 ? 22.072 -20.510 -16.702 1.00 41.06 92 PRO A CA 1
ATOM 712 C C . PRO A 1 92 ? 23.090 -20.294 -15.563 1.00 41.06 92 PRO A C 1
ATOM 714 O O . PRO A 1 92 ? 23.813 -21.218 -15.204 1.00 41.06 92 PRO A O 1
ATOM 717 N N . ALA A 1 93 ? 23.157 -19.094 -14.975 1.00 42.78 93 ALA A N 1
ATOM 718 C CA . ALA A 1 93 ? 24.097 -18.739 -13.913 1.00 42.78 93 ALA A CA 1
ATOM 719 C C . ALA A 1 93 ? 23.463 -18.576 -12.517 1.00 42.78 93 ALA A C 1
ATOM 721 O O . ALA A 1 93 ? 24.181 -18.272 -11.562 1.00 42.78 93 ALA A O 1
ATOM 722 N N . ALA A 1 94 ? 22.153 -18.794 -12.352 1.00 38.88 94 ALA A N 1
ATOM 723 C CA . ALA A 1 94 ? 21.520 -18.736 -11.035 1.00 38.88 94 ALA A CA 1
ATOM 724 C C . ALA A 1 94 ? 21.839 -20.008 -10.232 1.00 38.88 94 ALA A C 1
ATOM 726 O O . ALA A 1 94 ? 21.092 -20.986 -10.239 1.00 38.88 94 ALA A O 1
ATOM 727 N N . HIS A 1 95 ? 22.981 -19.994 -9.543 1.00 41.22 95 HIS A N 1
ATOM 728 C CA . HIS A 1 95 ? 23.276 -20.978 -8.511 1.00 41.22 95 HIS A CA 1
ATOM 729 C C . HIS A 1 95 ? 22.156 -20.916 -7.462 1.00 41.22 95 HIS A C 1
ATOM 731 O O . HIS A 1 95 ? 21.803 -19.814 -7.027 1.00 41.22 95 HIS A O 1
ATOM 737 N N . PRO A 1 96 ? 21.578 -22.056 -7.049 1.00 43.62 96 PRO A N 1
ATOM 738 C CA . PRO A 1 96 ? 20.590 -22.066 -5.986 1.00 43.62 96 PRO A CA 1
ATOM 739 C C . PRO A 1 96 ? 21.260 -21.532 -4.721 1.00 43.62 96 PRO A C 1
ATOM 741 O O . PRO A 1 96 ? 22.170 -22.158 -4.178 1.00 43.62 96 PRO A O 1
ATOM 744 N N . LEU A 1 97 ? 20.831 -20.351 -4.268 1.00 53.28 97 LEU A N 1
ATOM 745 C CA . LEU A 1 97 ? 21.222 -19.838 -2.962 1.00 53.28 97 LEU A CA 1
ATOM 746 C C . LEU A 1 97 ? 20.816 -20.896 -1.924 1.00 53.28 97 LEU A C 1
ATOM 748 O O . LEU A 1 97 ? 19.643 -21.291 -1.898 1.00 53.28 97 LEU A O 1
ATOM 752 N N . PRO A 1 98 ? 21.753 -21.405 -1.105 1.00 44.88 98 PRO A N 1
ATOM 753 C CA . PRO A 1 98 ? 21.431 -22.404 -0.107 1.00 44.88 98 PRO A CA 1
ATOM 754 C C . PRO A 1 98 ? 20.418 -21.790 0.849 1.00 44.88 98 PRO A C 1
ATOM 756 O O . PRO A 1 98 ? 20.676 -20.777 1.498 1.00 44.88 98 PRO A O 1
ATOM 759 N N . ARG A 1 99 ? 19.237 -22.407 0.883 1.00 43.66 99 ARG A N 1
ATOM 760 C CA . ARG A 1 99 ? 18.154 -22.116 1.814 1.00 43.66 99 ARG A CA 1
ATOM 761 C C . ARG A 1 99 ? 18.746 -22.237 3.215 1.00 43.66 99 ARG A C 1
ATOM 763 O O . ARG A 1 99 ? 18.929 -23.349 3.703 1.00 43.66 99 ARG A O 1
ATOM 770 N N . SER A 1 100 ? 19.118 -21.110 3.818 1.00 44.06 100 SER A N 1
ATOM 771 C CA . SER A 1 100 ? 19.618 -21.087 5.183 1.00 44.06 100 SER A CA 1
ATOM 772 C C . SER A 1 100 ? 18.502 -21.627 6.064 1.00 44.06 100 SER A C 1
ATOM 774 O O . SER A 1 100 ? 17.444 -21.024 6.243 1.00 44.06 100 SER A O 1
ATOM 776 N N . SER A 1 101 ? 18.709 -22.846 6.542 1.00 41.75 101 SER A N 1
ATOM 777 C CA . SER A 1 101 ? 17.890 -23.460 7.564 1.00 41.75 101 SER A CA 1
ATOM 778 C C . SER A 1 101 ? 18.033 -22.605 8.815 1.00 41.75 101 SER A C 1
ATOM 780 O O . SER A 1 101 ? 18.983 -22.768 9.578 1.00 41.75 101 SER A O 1
ATOM 782 N N . PHE A 1 102 ? 17.108 -21.669 9.020 1.00 40.34 102 PHE A N 1
ATOM 783 C CA . PHE A 1 102 ? 16.872 -21.119 10.344 1.00 40.34 102 PHE A CA 1
ATOM 784 C C . PHE A 1 102 ? 16.383 -22.276 11.215 1.00 40.34 102 PHE A C 1
ATOM 786 O O . PHE A 1 102 ? 15.207 -22.636 11.209 1.00 40.34 102 PHE A O 1
ATOM 793 N N . SER A 1 103 ? 17.316 -22.910 11.925 1.00 39.22 103 SER A N 1
ATOM 794 C CA . SER A 1 103 ? 17.004 -23.796 13.034 1.00 39.22 103 SER A CA 1
ATOM 795 C C . SER A 1 103 ? 16.432 -22.927 14.149 1.00 39.22 103 SER A C 1
ATOM 797 O O . SER A 1 103 ? 17.166 -22.356 14.956 1.00 39.22 103 SER A O 1
ATOM 799 N N . ALA A 1 104 ? 15.111 -22.779 14.167 1.00 36.44 104 ALA A N 1
ATOM 800 C CA . ALA A 1 104 ? 14.413 -22.305 15.346 1.00 36.44 104 ALA A CA 1
ATOM 801 C C . ALA A 1 104 ? 14.528 -23.403 16.411 1.00 36.44 104 ALA A C 1
ATOM 803 O O . ALA A 1 104 ? 13.754 -24.358 16.435 1.00 36.44 104 ALA A O 1
ATOM 804 N N . THR A 1 105 ? 15.543 -23.300 17.265 1.00 39.00 105 THR A N 1
ATOM 805 C CA . THR A 1 105 ? 15.630 -24.096 18.488 1.00 39.00 105 THR A CA 1
ATOM 806 C C . THR A 1 105 ? 14.517 -23.615 19.414 1.00 39.00 105 THR A C 1
ATOM 808 O O . THR A 1 105 ? 14.649 -22.592 20.082 1.00 39.00 105 THR A O 1
ATOM 811 N N . ALA A 1 106 ? 13.382 -24.311 19.406 1.00 39.66 106 ALA A N 1
ATOM 812 C CA . ALA A 1 106 ? 12.309 -24.076 20.361 1.00 39.66 106 ALA A CA 1
ATOM 813 C C . ALA A 1 106 ? 12.748 -24.580 21.751 1.00 39.66 106 ALA A C 1
ATOM 815 O O . ALA A 1 106 ? 13.180 -25.733 21.858 1.00 39.66 106 ALA A O 1
ATOM 816 N N . PRO A 1 107 ? 12.644 -23.780 22.828 1.00 38.44 107 PRO A N 1
ATOM 817 C CA . PRO A 1 107 ? 12.736 -24.321 24.172 1.00 38.44 107 PRO A CA 1
ATOM 818 C C . PRO A 1 107 ? 11.503 -25.191 24.439 1.00 38.44 107 PRO A C 1
ATOM 820 O O . PRO A 1 107 ? 10.360 -24.774 24.258 1.00 38.44 107 PRO A O 1
ATOM 823 N N . SER A 1 108 ? 11.772 -26.428 24.847 1.00 44.28 108 SER A N 1
ATOM 824 C CA . SER A 1 108 ? 10.782 -27.409 25.277 1.00 44.28 108 SER A CA 1
ATOM 825 C C . SER A 1 108 ? 9.969 -26.852 26.452 1.00 44.28 108 SER A C 1
ATOM 827 O O . SER A 1 108 ? 10.520 -26.586 27.519 1.00 44.28 108 SER A O 1
ATOM 829 N N . GLY A 1 109 ? 8.666 -26.662 26.249 1.00 37.53 109 GLY A N 1
ATOM 830 C CA . GLY A 1 109 ? 7.687 -26.332 27.285 1.00 37.53 109 GLY A CA 1
ATOM 831 C C . GLY A 1 109 ? 6.526 -27.333 27.226 1.00 37.53 109 GLY A C 1
ATOM 832 O O . GLY A 1 109 ? 6.131 -27.721 26.123 1.00 37.53 109 GLY A O 1
ATOM 833 N N . PRO A 1 110 ? 5.994 -27.810 28.365 1.00 44.28 110 PRO A N 1
ATOM 834 C CA . PRO A 1 1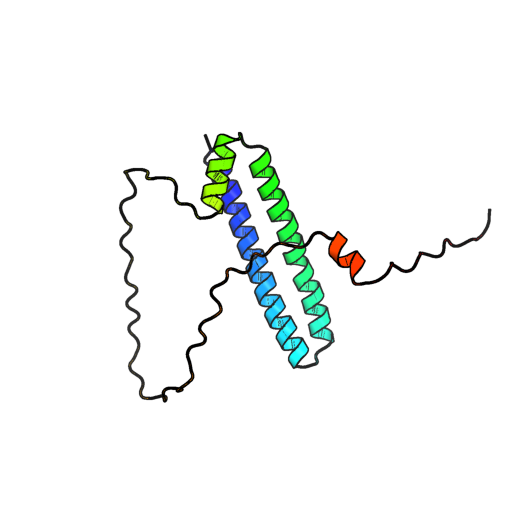10 ? 5.060 -28.924 28.366 1.00 44.28 110 PRO A CA 1
ATOM 835 C C . PRO A 1 110 ? 3.618 -28.474 28.098 1.00 44.28 110 PRO A C 1
ATOM 837 O O . PRO A 1 110 ? 3.108 -27.560 28.735 1.00 44.28 110 PRO A O 1
ATOM 840 N N . GLY A 1 111 ? 2.965 -29.209 27.195 1.00 48.78 111 GLY A N 1
ATOM 841 C CA . GLY A 1 111 ? 1.561 -29.610 27.293 1.00 48.78 111 GLY A CA 1
ATOM 842 C C . GLY A 1 111 ? 0.498 -28.516 27.246 1.00 48.78 111 GLY A C 1
ATOM 843 O O . GLY A 1 111 ? 0.027 -28.075 28.286 1.00 48.78 111 GLY A O 1
ATOM 844 N N . LEU A 1 112 ? -0.017 -28.230 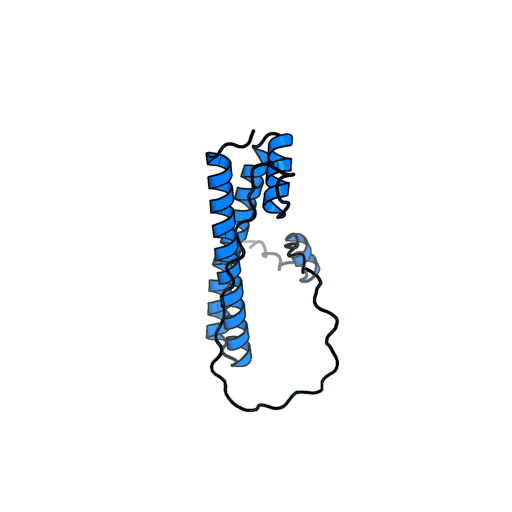26.048 1.00 40.66 112 LEU A N 1
ATOM 845 C CA . LEU A 1 112 ? -1.385 -27.738 25.879 1.00 40.66 112 LEU A CA 1
ATOM 846 C C . LEU A 1 112 ? -2.100 -28.555 24.799 1.00 40.66 112 LEU A C 1
ATOM 848 O O . LEU A 1 112 ? -1.589 -28.821 23.713 1.00 40.66 112 LEU A O 1
ATOM 852 N N . SER A 1 113 ? -3.272 -29.022 25.196 1.00 43.09 113 SER A N 1
ATOM 853 C CA . SER A 1 113 ? -4.130 -30.018 24.579 1.00 43.09 113 SER A CA 1
ATOM 854 C C . SER A 1 113 ? -4.516 -29.685 23.139 1.00 43.09 113 SER A C 1
ATOM 856 O O . SER A 1 113 ? -4.919 -28.572 22.814 1.00 43.09 113 SER A O 1
ATOM 858 N N . ARG A 1 114 ? -4.469 -30.716 22.295 1.00 46.34 114 ARG A N 1
ATOM 859 C CA . ARG A 1 114 ? -4.990 -30.769 20.926 1.00 46.34 114 ARG A CA 1
ATOM 860 C C . ARG A 1 114 ? -6.470 -30.342 20.864 1.00 46.34 114 ARG A C 1
ATOM 862 O O . ARG A 1 114 ? -7.298 -31.039 21.449 1.00 46.34 114 ARG A O 1
ATOM 869 N N . PRO A 1 115 ? -6.848 -29.307 20.093 1.00 43.09 115 PRO A N 1
ATOM 870 C CA . PRO A 1 115 ? -8.232 -29.144 19.678 1.00 43.09 115 PRO A CA 1
ATOM 871 C C . PRO A 1 115 ? -8.522 -30.111 18.522 1.00 43.09 115 PRO A C 1
ATOM 873 O O . PRO A 1 115 ? -7.996 -29.991 17.417 1.00 43.09 115 PRO A O 1
ATOM 876 N N . THR A 1 116 ? -9.353 -31.117 18.783 1.00 47.84 116 THR A N 1
ATOM 877 C CA . THR A 1 116 ? -10.061 -31.874 17.747 1.00 47.84 116 THR A CA 1
ATOM 878 C C . THR A 1 116 ? -11.135 -30.980 17.134 1.00 47.84 116 THR A C 1
ATOM 880 O O . THR A 1 116 ? -12.217 -30.838 17.696 1.00 47.84 116 THR A O 1
ATOM 883 N N . GLY A 1 117 ? -10.828 -30.385 15.985 1.00 47.62 117 GLY A N 1
ATOM 884 C CA . GLY A 1 117 ? -11.791 -29.756 15.083 1.00 47.62 117 GLY A CA 1
ATOM 885 C C . GLY A 1 117 ? -11.545 -30.236 13.646 1.00 47.62 117 GLY A C 1
ATOM 886 O O . GLY A 1 117 ? -10.408 -30.592 13.324 1.00 47.62 117 GLY A O 1
ATOM 887 N N . PRO A 1 118 ? -12.583 -30.317 12.793 1.00 48.56 118 PRO A N 1
ATOM 888 C CA . PRO A 1 118 ? -12.428 -30.741 11.403 1.00 48.56 118 PRO A CA 1
ATOM 889 C C . PRO A 1 118 ? -11.567 -29.733 10.617 1.00 48.56 118 PRO A C 1
ATOM 891 O O . PRO A 1 118 ? -11.555 -28.546 10.955 1.00 48.56 118 PRO A O 1
ATOM 894 N N . PRO A 1 119 ? -10.831 -30.174 9.579 1.00 44.91 119 PRO A N 1
ATOM 895 C CA . PRO A 1 119 ? -9.951 -29.292 8.826 1.00 44.91 119 PRO A CA 1
ATOM 896 C C . PRO A 1 119 ? -10.785 -28.264 8.057 1.00 44.91 119 PRO A C 1
ATOM 898 O O . PRO A 1 119 ? -11.611 -28.626 7.220 1.00 44.91 119 PRO A O 1
ATOM 901 N N . ALA A 1 120 ? -10.543 -26.978 8.317 1.00 39.28 120 ALA A N 1
ATOM 902 C CA . ALA A 1 120 ? -11.014 -25.884 7.476 1.00 39.28 120 ALA A CA 1
ATOM 903 C C . ALA A 1 120 ? -10.265 -25.926 6.133 1.00 39.28 120 ALA A C 1
ATOM 905 O O . ALA A 1 120 ? -9.312 -25.191 5.887 1.00 39.28 120 ALA A O 1
ATOM 906 N N . ALA A 1 121 ? -10.674 -26.849 5.268 1.00 46.03 121 ALA A N 1
ATOM 907 C CA . ALA A 1 121 ? -10.310 -26.870 3.865 1.00 46.03 121 ALA A CA 1
ATOM 908 C C . ALA A 1 121 ? -11.178 -25.846 3.127 1.00 46.03 121 ALA A C 1
ATOM 910 O O . ALA A 1 121 ? -12.217 -26.209 2.594 1.00 46.03 121 ALA A O 1
ATOM 911 N N . ALA A 1 122 ? -10.787 -24.571 3.162 1.00 46.78 122 ALA A N 1
ATOM 912 C CA . ALA A 1 122 ? -11.129 -23.547 2.166 1.00 46.78 122 ALA A CA 1
ATOM 913 C C . ALA A 1 122 ? -10.690 -22.177 2.691 1.00 46.78 122 ALA A C 1
ATOM 915 O O . ALA A 1 122 ? -11.402 -21.570 3.477 1.00 46.78 122 ALA A O 1
ATOM 916 N N . CYS A 1 123 ? -9.508 -21.720 2.281 1.00 38.72 123 CYS A N 1
ATOM 917 C CA . CYS A 1 123 ? -9.156 -20.299 2.137 1.00 38.72 123 CYS A CA 1
ATOM 918 C C . CYS A 1 123 ? -7.762 -20.222 1.496 1.00 38.72 123 CYS A C 1
ATOM 920 O O . CYS A 1 123 ? -6.818 -19.667 2.045 1.00 38.72 123 CYS A O 1
ATOM 922 N N . ALA A 1 124 ? -7.618 -20.867 0.338 1.00 44.00 124 ALA A N 1
ATOM 923 C CA . ALA A 1 124 ? -6.462 -20.708 -0.539 1.00 44.00 124 ALA A CA 1
ATOM 924 C C . ALA A 1 124 ? -6.900 -20.123 -1.890 1.00 44.00 124 ALA A C 1
ATOM 926 O O . ALA A 1 124 ? -6.329 -20.441 -2.927 1.00 44.00 124 ALA A O 1
ATOM 927 N N . GLU A 1 125 ? -7.925 -19.270 -1.890 1.00 39.44 125 GLU A N 1
ATOM 928 C CA . GLU A 1 125 ? -8.171 -18.382 -3.020 1.00 39.44 125 GLU A CA 1
ATOM 929 C C . GLU A 1 125 ? -7.448 -17.066 -2.750 1.00 39.44 125 GLU A C 1
ATOM 931 O O . GLU A 1 125 ? -7.754 -16.342 -1.802 1.00 39.44 125 GLU A O 1
ATOM 936 N N . ARG A 1 126 ? -6.448 -16.768 -3.589 1.00 43.25 126 ARG A N 1
ATOM 937 C CA . ARG A 1 126 ? -5.909 -15.413 -3.741 1.00 43.25 126 ARG A CA 1
ATOM 938 C C . ARG A 1 126 ? -7.099 -14.492 -3.964 1.00 43.25 126 ARG A C 1
ATOM 940 O O . ARG A 1 126 ? -7.714 -14.568 -5.020 1.00 43.25 126 ARG A O 1
ATOM 947 N N . ILE A 1 127 ? -7.397 -13.618 -3.010 1.00 49.38 127 ILE A N 1
ATOM 948 C CA . ILE A 1 127 ? -8.348 -12.532 -3.227 1.00 49.38 127 ILE A CA 1
ATOM 949 C C . ILE A 1 127 ? -7.729 -11.637 -4.309 1.00 49.38 127 ILE A C 1
ATOM 951 O O . ILE A 1 127 ? -6.682 -11.030 -4.052 1.00 49.38 127 ILE A O 1
ATOM 955 N N . PRO A 1 128 ? -8.300 -11.540 -5.523 1.00 37.38 128 PRO A N 1
ATOM 956 C CA . PRO A 1 128 ? -7.859 -10.526 -6.455 1.00 37.38 128 PRO A CA 1
ATOM 957 C C . PRO A 1 128 ? -8.329 -9.189 -5.880 1.00 37.38 128 PRO A C 1
ATOM 959 O O . PRO A 1 128 ? -9.521 -8.887 -5.886 1.00 37.38 128 PRO A O 1
ATOM 962 N N . PHE A 1 129 ? -7.404 -8.383 -5.359 1.00 38.41 129 PHE A N 1
ATOM 963 C CA . PHE A 1 129 ? -7.664 -6.972 -5.076 1.00 38.41 129 PHE A CA 1
ATOM 964 C C . PHE A 1 129 ? -7.846 -6.240 -6.414 1.00 38.41 129 PHE A C 1
ATOM 966 O O . PHE A 1 129 ? -6.967 -5.534 -6.896 1.00 38.41 129 PHE A O 1
ATOM 973 N N . THR A 1 130 ? -8.993 -6.452 -7.056 1.00 41.75 130 THR A N 1
ATOM 974 C CA . THR A 1 130 ? -9.477 -5.559 -8.099 1.00 41.75 130 THR A CA 1
ATOM 975 C C . THR A 1 130 ? -10.160 -4.403 -7.379 1.00 41.75 130 THR A C 1
ATOM 977 O O . THR A 1 130 ? -11.121 -4.592 -6.633 1.00 41.75 130 THR A O 1
ATOM 980 N N . ILE A 1 131 ? -9.606 -3.201 -7.511 1.00 45.94 131 ILE A N 1
ATOM 981 C CA . ILE A 1 131 ? -10.261 -1.987 -7.030 1.00 45.94 131 ILE A CA 1
ATOM 982 C C . ILE A 1 131 ? -11.453 -1.765 -7.972 1.00 45.94 131 ILE A C 1
ATOM 984 O O . ILE A 1 131 ? -11.230 -1.571 -9.170 1.00 45.94 131 ILE A O 1
ATOM 988 N N . PRO A 1 132 ? -12.712 -1.831 -7.503 1.00 36.88 132 PRO A N 1
ATOM 989 C CA . PRO A 1 132 ? -13.843 -1.575 -8.380 1.00 36.88 132 PRO A CA 1
ATOM 990 C C . PRO A 1 132 ? -13.788 -0.125 -8.876 1.00 36.88 132 PRO A C 1
ATOM 992 O O . PRO A 1 132 ? -13.521 0.797 -8.103 1.00 36.88 132 PRO A O 1
ATOM 995 N N . SER A 1 133 ? -14.042 0.068 -10.175 1.00 40.31 133 SER A N 1
ATOM 996 C CA . SER A 1 133 ? -14.193 1.402 -10.768 1.00 40.31 133 SER A CA 1
ATOM 997 C C . SER A 1 133 ? -15.261 2.217 -10.021 1.00 40.31 133 SER A C 1
ATOM 999 O O . SER A 1 133 ? -16.260 1.643 -9.569 1.00 40.31 133 SER A O 1
ATOM 1001 N N . PRO A 1 134 ? -15.076 3.546 -9.903 1.00 49.28 134 PRO A N 1
ATOM 1002 C CA . PRO A 1 134 ? -15.932 4.424 -9.102 1.00 49.28 134 PRO A CA 1
ATOM 1003 C C . PRO A 1 134 ? -17.415 4.390 -9.507 1.00 49.28 134 PRO A C 1
ATOM 1005 O O . PRO A 1 134 ? -18.275 4.615 -8.659 1.00 49.28 134 PRO A O 1
ATOM 1008 N N . ASP A 1 135 ? -17.738 4.017 -10.748 1.00 42.00 135 ASP A N 1
ATOM 1009 C CA . ASP A 1 135 ? -19.120 3.905 -11.232 1.00 42.00 135 ASP A CA 1
ATOM 1010 C C . ASP A 1 135 ? -19.968 2.866 -10.482 1.00 42.00 135 ASP A C 1
ATOM 1012 O O . ASP A 1 135 ? -21.189 2.996 -10.410 1.00 42.00 135 ASP A O 1
ATOM 1016 N N . ARG A 1 136 ? -19.356 1.854 -9.848 1.00 45.22 136 ARG A N 1
ATOM 1017 C CA . ARG A 1 136 ? -20.115 0.842 -9.090 1.00 45.22 136 ARG A CA 1
ATOM 1018 C C . ARG A 1 136 ? -20.624 1.355 -7.738 1.00 45.22 136 ARG A C 1
ATOM 1020 O O . ARG A 1 136 ? -21.568 0.783 -7.198 1.00 45.22 136 ARG A O 1
ATOM 1027 N N . PHE A 1 137 ? -20.046 2.438 -7.213 1.00 40.53 137 PHE A N 1
ATOM 1028 C CA . PHE A 1 137 ? -20.530 3.094 -5.993 1.00 40.53 137 PHE A CA 1
ATOM 1029 C C . PHE A 1 137 ? -21.799 3.927 -6.237 1.00 40.53 137 PHE A C 1
ATOM 1031 O O . PHE A 1 137 ? -22.620 4.057 -5.331 1.00 40.53 137 PHE A O 1
ATOM 1038 N N . LEU A 1 138 ? -21.997 4.427 -7.463 1.00 47.38 138 LEU A N 1
ATOM 1039 C CA . LEU A 1 138 ? -23.158 5.246 -7.835 1.00 47.38 138 LEU A CA 1
ATOM 1040 C C . LEU A 1 138 ? -24.443 4.431 -8.053 1.00 47.38 138 LEU A C 1
ATOM 1042 O O . LEU A 1 138 ? -25.526 5.000 -8.085 1.00 47.38 138 LEU A O 1
ATOM 1046 N N . LEU A 1 139 ? -24.345 3.102 -8.180 1.00 45.12 139 LEU A N 1
ATOM 1047 C CA . LEU A 1 139 ? -25.514 2.237 -8.381 1.00 45.12 139 LEU A CA 1
ATOM 1048 C C . LEU A 1 139 ? -26.158 1.758 -7.064 1.00 45.12 139 LEU A C 1
ATOM 1050 O O . LEU A 1 139 ? -27.311 1.339 -7.067 1.00 45.12 139 LEU A O 1
ATOM 1054 N N . VAL A 1 140 ? -25.412 1.774 -5.950 1.00 48.19 140 VAL A N 1
ATOM 1055 C CA . VAL A 1 140 ? -25.862 1.238 -4.644 1.00 48.19 140 VAL A CA 1
ATOM 1056 C C . VAL A 1 140 ? -26.405 2.333 -3.726 1.00 48.19 140 VAL A C 1
ATOM 1058 O O . VAL A 1 140 ? -27.312 2.083 -2.934 1.00 48.19 140 VAL A O 1
ATOM 1061 N N . HIS A 1 141 ? -25.901 3.556 -3.856 1.00 44.78 141 HIS A N 1
ATOM 1062 C CA . HIS A 1 141 ? -26.439 4.716 -3.164 1.00 44.78 141 HIS A CA 1
ATOM 1063 C C . HIS A 1 141 ? -27.071 5.622 -4.210 1.00 44.78 141 HIS A C 1
ATOM 1065 O O . HIS A 1 141 ? -26.362 6.218 -5.014 1.00 44.78 141 HIS A O 1
ATOM 1071 N N . GLY A 1 142 ? -28.407 5.646 -4.223 1.00 40.72 142 GLY A N 1
ATOM 1072 C CA . GLY A 1 142 ? -29.198 6.477 -5.122 1.00 40.72 142 GLY A CA 1
ATOM 1073 C C . GLY A 1 142 ? -28.719 7.927 -5.160 1.00 40.72 142 GLY A C 1
ATOM 1074 O O . GLY A 1 142 ? -28.103 8.410 -4.209 1.00 40.72 142 GLY A O 1
ATOM 1075 N N . ASP A 1 143 ? -29.009 8.558 -6.298 1.00 49.28 143 ASP A N 1
ATOM 1076 C CA . ASP A 1 143 ? -28.583 9.885 -6.745 1.00 49.28 143 ASP A CA 1
ATOM 1077 C C . ASP A 1 143 ? -28.137 10.873 -5.649 1.00 49.28 143 ASP A C 1
ATOM 1079 O O . ASP A 1 143 ? -28.845 11.076 -4.654 1.00 49.28 143 ASP A O 1
ATOM 1083 N N . PRO A 1 144 ? -27.014 11.594 -5.854 1.00 51.19 144 PRO A N 1
ATOM 1084 C CA . PRO A 1 144 ? -26.635 12.678 -4.962 1.00 51.19 144 PRO A CA 1
ATOM 1085 C C . PRO A 1 144 ? -27.751 13.737 -4.924 1.00 51.19 144 PRO A C 1
ATOM 1087 O O . PRO A 1 144 ? -28.348 14.046 -5.961 1.00 51.19 144 PRO A O 1
ATOM 1090 N N . PRO A 1 145 ? -28.036 14.350 -3.758 1.00 43.66 145 PRO A N 1
ATOM 1091 C CA . PRO A 1 145 ? -29.039 15.398 -3.675 1.00 43.66 145 PRO A CA 1
ATOM 1092 C C . PRO A 1 145 ? -28.632 16.534 -4.613 1.00 43.66 145 PRO A C 1
ATOM 1094 O O . PRO A 1 145 ? -27.567 17.139 -4.454 1.00 43.66 145 PRO A O 1
ATOM 1097 N N . GLN A 1 146 ? -29.480 16.807 -5.608 1.00 50.62 146 GLN A N 1
ATOM 1098 C CA . GLN A 1 146 ? -29.305 17.928 -6.519 1.00 50.62 146 GLN A CA 1
ATOM 1099 C C . GLN A 1 146 ? -29.053 19.187 -5.687 1.00 50.62 146 GLN A C 1
ATOM 1101 O O . GLN A 1 146 ? -29.902 19.600 -4.890 1.00 50.62 146 GLN A O 1
ATOM 1106 N N . ARG A 1 147 ? -27.875 19.806 -5.862 1.00 46.47 147 ARG A N 1
ATOM 1107 C CA . ARG A 1 147 ? -27.638 21.181 -5.418 1.00 46.47 147 ARG A CA 1
ATOM 1108 C C . ARG A 1 147 ? -28.765 22.011 -6.018 1.00 46.47 147 ARG A C 1
ATOM 1110 O O . ARG A 1 147 ? -28.750 22.284 -7.214 1.00 46.47 147 ARG A O 1
ATOM 1117 N N . ARG A 1 148 ? -29.740 22.399 -5.191 1.00 43.59 148 ARG A N 1
ATOM 1118 C CA . ARG A 1 148 ? -30.714 23.434 -5.530 1.00 43.59 148 ARG A CA 1
ATOM 1119 C C . ARG A 1 148 ? -29.914 24.637 -6.011 1.00 43.59 148 ARG A C 1
ATOM 1121 O O . ARG A 1 148 ? -29.263 25.307 -5.209 1.00 43.59 148 ARG A O 1
ATOM 1128 N N . ALA A 1 149 ? -29.928 24.858 -7.323 1.00 44.25 149 ALA A N 1
ATOM 1129 C CA . ALA A 1 149 ? -29.495 26.100 -7.920 1.00 44.25 149 ALA A CA 1
ATOM 1130 C C . ALA A 1 149 ? -30.282 27.198 -7.208 1.00 44.25 149 ALA A C 1
ATOM 1132 O O . ALA A 1 149 ? -31.514 27.242 -7.244 1.00 44.25 149 ALA A O 1
ATOM 1133 N N . ARG A 1 150 ? -29.557 28.007 -6.443 1.00 42.38 150 ARG A N 1
ATOM 1134 C CA . ARG A 1 150 ? -30.106 29.131 -5.710 1.00 42.38 150 ARG A CA 1
ATOM 1135 C C . ARG A 1 150 ? -30.519 30.154 -6.761 1.00 42.38 150 ARG A C 1
ATOM 1137 O O . ARG A 1 150 ? -29.687 30.898 -7.264 1.00 42.38 150 ARG A O 1
ATOM 1144 N N . ALA A 1 151 ? -31.799 30.146 -7.116 1.00 49.00 151 ALA A N 1
ATOM 1145 C CA . ALA A 1 151 ? -32.447 31.301 -7.700 1.00 49.00 151 ALA A CA 1
ATOM 1146 C C . ALA A 1 151 ? -32.313 32.456 -6.698 1.00 49.00 151 ALA A C 1
ATOM 1148 O O . ALA A 1 151 ? -32.856 32.374 -5.597 1.00 49.00 151 ALA A O 1
ATOM 1149 N N . ALA A 1 152 ? -31.545 33.485 -7.055 1.00 43.78 152 ALA A N 1
ATOM 1150 C CA . ALA A 1 152 ? -31.663 34.830 -6.506 1.00 43.78 152 ALA A CA 1
ATOM 1151 C C . ALA A 1 152 ? -30.871 35.830 -7.367 1.00 43.78 152 ALA A C 1
ATOM 1153 O O . ALA A 1 152 ? -29.646 35.845 -7.318 1.00 43.78 152 ALA A O 1
ATOM 1154 N N . ALA A 1 153 ? -31.639 36.683 -8.051 1.00 44.12 153 ALA A N 1
ATOM 1155 C CA . ALA A 1 153 ? -31.370 38.087 -8.370 1.00 44.12 153 ALA A CA 1
ATOM 1156 C C . ALA A 1 153 ? -30.298 38.440 -9.421 1.00 44.12 153 ALA A C 1
ATOM 1158 O O . ALA A 1 153 ? -29.103 38.237 -9.218 1.00 44.12 153 ALA A O 1
ATOM 1159 N N . GLY A 1 154 ? -30.772 39.089 -10.491 1.00 39.88 154 GLY A N 1
ATOM 1160 C CA . GLY A 1 154 ? -29.997 39.792 -11.510 1.00 39.88 154 GLY A CA 1
ATOM 1161 C C . GLY A 1 154 ? -30.773 39.889 -12.806 1.00 39.88 154 GLY A C 1
ATOM 1162 O O . GLY A 1 154 ? -30.309 39.256 -13.773 1.00 39.88 154 GLY A O 1
#